Protein AF-A0A1I9G104-F1 (afdb_monomer)

Organism: Brugia malayi (NCBI:txid6279)

Radius of gyration: 18.71 Å; Cα contacts (8 Å, |Δi|>4): 112; chains: 1; bounding box: 53×30×36 Å

Secondary structure (DSSP, 8-state):
--EEEEEEEHHHHHHHHHHH--SEEEEEEE--EETTEES-HHHHHHHHHHHHHHHHHHHS--TT--EEEEEEE-----S------HHHHT-HHHHHHHHH--

pLDDT: mean 77.9, std 10.28, range [48.66, 91.25]

Foldseek 3Di:
DDEAEEEEEADVRVVVVVVVDPFAEAEAEFADQDVHRHPDPVRRVCVVVVVVVVVVVVVPPPPPHPYYYYYYHHYHCPDDPDDDDPVCVVDPVSVVVSVPPD

Sequence (102 aa):
MTFNRKKVEGLNELNTLLKDLKCRTVILFSGSKDGGKSWCPDCVQAEPVIEKVIEQIVSSNDTDIDLTFIECAVGPRTWQAKRLSGEQCANELLVKELFLED

Mean predicted aligned error: 10.58 Å

Solvent-accessible surface area (backbone atoms only — not comparable to full-atom values): 6174 Å² total; per-residue (Å²): 99,54,78,42,80,47,78,40,65,44,67,68,52,44,56,54,55,55,72,76,54,89,62,55,68,48,76,46,80,35,49,26,56,72,90,82,44,41,79,35,69,66,53,59,62,42,50,68,55,52,50,54,51,51,52,50,54,70,67,49,82,58,69,86,51,56,37,36,41,34,42,33,25,74,40,76,86,84,72,80,84,74,86,66,52,75,71,51,68,70,33,65,66,62,48,51,52,72,72,59,79,120

Nearest PDB structures (foldseek):
  1wou-assembly1_A  TM=6.251E-01  e=3.732E-05  Homo sapiens
  1i2d-assembly1_A  TM=3.423E-01  e=3.222E+00  Penicillium chrysogenum
  8tga-assembly1_B  TM=3.330E-01  e=4.178E+00  Homo sapiens
  8rtb-assembly1_A  TM=2.459E-01  e=7.999E+00  Escherichia coli

InterPro domains:
  IPR010357 Thioredoxin domain-containing protein 17-like domain [PF06110] (8-80)
  IPR036249 Thioredoxin-like superfamily [SSF52833] (8-76)
  IPR045108 Thioredoxin domain-containing protein 17-like [PTHR12452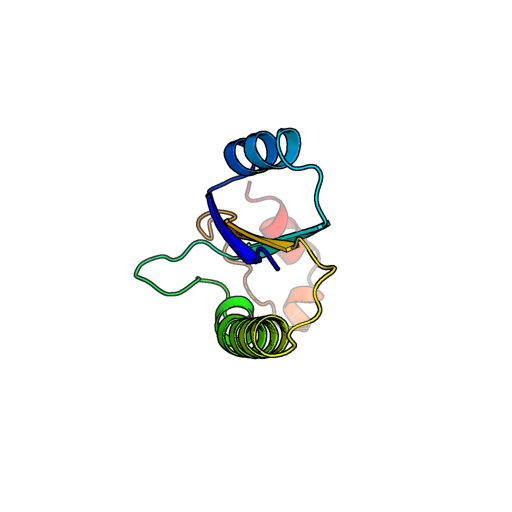] (7-78)

Structure (mmCIF, N/CA/C/O backbone):
data_AF-A0A1I9G104-F1
#
_entry.id   AF-A0A1I9G104-F1
#
loop_
_atom_site.group_PDB
_atom_site.id
_atom_site.type_symbol
_atom_site.label_atom_id
_atom_site.label_alt_id
_atom_site.label_comp_id
_atom_site.label_asym_id
_atom_site.label_entity_id
_atom_site.label_seq_id
_atom_site.pdbx_PDB_ins_code
_atom_site.Cartn_x
_atom_site.Cartn_y
_atom_site.Cartn_z
_atom_site.occupancy
_atom_site.B_iso_or_equiv
_atom_site.auth_seq_id
_atom_site.auth_comp_id
_atom_site.auth_asym_id
_atom_site.auth_atom_id
_atom_site.pdbx_PDB_model_num
ATOM 1 N N . MET A 1 1 ? -18.655 1.287 14.506 1.00 59.72 1 MET A N 1
ATOM 2 C CA . MET A 1 1 ? -17.672 0.831 13.509 1.00 59.72 1 MET A CA 1
ATOM 3 C C . MET A 1 1 ? -17.151 2.043 12.753 1.00 59.72 1 MET A C 1
ATOM 5 O O . MET A 1 1 ? -17.910 2.646 12.001 1.00 59.72 1 MET A O 1
ATOM 9 N N . THR A 1 2 ? -15.899 2.435 12.986 1.00 66.19 2 THR A N 1
ATOM 10 C CA . THR A 1 2 ? -15.292 3.591 12.308 1.00 66.19 2 THR A CA 1
ATOM 11 C C . THR A 1 2 ? -14.148 3.097 11.431 1.00 66.19 2 THR A C 1
ATOM 13 O O . THR A 1 2 ? -13.004 3.007 11.872 1.00 66.19 2 THR A O 1
ATOM 16 N N . PHE A 1 3 ? -14.454 2.726 10.185 1.00 77.12 3 PHE A N 1
ATOM 17 C CA . PHE A 1 3 ? -13.415 2.416 9.205 1.00 77.12 3 PHE A CA 1
ATOM 18 C C . PHE A 1 3 ? -12.840 3.723 8.656 1.00 77.12 3 PHE A C 1
ATOM 20 O O . PHE A 1 3 ? -13.546 4.502 8.016 1.00 77.12 3 PHE A O 1
ATOM 27 N N . ASN A 1 4 ? -11.556 3.970 8.910 1.00 82.69 4 ASN A N 1
ATOM 28 C CA . ASN A 1 4 ? -10.865 5.163 8.428 1.00 82.69 4 ASN A CA 1
ATOM 29 C C . ASN A 1 4 ? -9.865 4.776 7.342 1.00 82.69 4 ASN A C 1
ATOM 31 O O . ASN A 1 4 ? -8.924 4.037 7.616 1.00 82.69 4 ASN A O 1
ATOM 35 N N . ARG A 1 5 ? -10.022 5.311 6.127 1.00 84.50 5 ARG A N 1
ATOM 36 C CA . ARG A 1 5 ? -9.041 5.160 5.042 1.00 84.50 5 ARG A CA 1
ATOM 37 C C . ARG A 1 5 ? -8.204 6.429 4.921 1.00 84.50 5 ARG A C 1
ATOM 39 O O . ARG A 1 5 ? -8.756 7.511 4.738 1.00 84.50 5 ARG A O 1
ATOM 46 N N . LYS A 1 6 ? -6.878 6.301 4.990 1.00 87.75 6 LYS A N 1
ATOM 47 C CA . LYS A 1 6 ? -5.926 7.401 4.766 1.00 87.75 6 LYS A CA 1
ATOM 48 C C . LYS A 1 6 ? -4.905 7.023 3.698 1.00 87.75 6 LYS A C 1
ATOM 50 O O . LYS A 1 6 ? -4.544 5.857 3.569 1.00 87.75 6 LYS A O 1
ATOM 55 N N . LYS A 1 7 ? -4.444 8.014 2.939 1.00 88.50 7 LYS A N 1
ATOM 56 C CA . LYS A 1 7 ? -3.341 7.881 1.980 1.00 88.50 7 LYS A CA 1
ATOM 57 C C . LYS A 1 7 ? -2.209 8.801 2.408 1.00 88.50 7 LYS A C 1
ATOM 59 O O . LYS A 1 7 ? -2.491 9.916 2.842 1.00 88.50 7 LYS A O 1
ATOM 64 N N . VAL A 1 8 ? -0.979 8.315 2.328 1.00 89.81 8 VAL A N 1
ATOM 65 C CA . VAL A 1 8 ? 0.230 9.042 2.736 1.00 89.81 8 VAL A CA 1
ATOM 66 C C . VAL A 1 8 ? 1.341 8.784 1.739 1.00 89.81 8 VAL A C 1
ATOM 68 O O . VAL A 1 8 ? 1.403 7.697 1.153 1.00 89.81 8 VAL A O 1
ATOM 71 N N . GLU A 1 9 ? 2.237 9.748 1.577 1.00 86.56 9 GLU A N 1
ATOM 72 C CA . GLU A 1 9 ? 3.407 9.575 0.725 1.00 86.56 9 GLU A CA 1
ATOM 73 C C . GLU A 1 9 ? 4.689 9.708 1.544 1.00 86.56 9 GLU A C 1
ATOM 75 O O . GLU A 1 9 ? 4.954 10.701 2.222 1.00 86.56 9 GLU A O 1
ATOM 80 N N . GLY A 1 10 ? 5.513 8.664 1.488 1.00 84.31 10 GLY A N 1
ATOM 81 C CA . GLY A 1 10 ? 6.790 8.640 2.178 1.00 84.31 10 GLY A CA 1
ATOM 82 C C . GLY A 1 10 ? 6.717 8.411 3.692 1.00 84.31 10 GLY A C 1
ATOM 83 O O . GLY A 1 10 ? 5.676 8.373 4.351 1.00 84.31 10 GLY A O 1
ATOM 84 N N . LEU A 1 11 ? 7.908 8.219 4.258 1.00 85.38 11 LEU A N 1
ATOM 85 C CA . LEU A 1 11 ? 8.085 7.766 5.635 1.00 85.38 11 LEU A CA 1
ATOM 86 C C . LEU A 1 11 ? 7.762 8.850 6.676 1.00 85.38 11 LEU A C 1
ATOM 88 O O . LEU A 1 11 ? 7.259 8.538 7.753 1.00 85.38 11 LEU A O 1
ATOM 92 N N . ASN A 1 12 ? 8.050 10.118 6.375 1.00 86.81 12 ASN A N 1
ATOM 93 C CA . ASN A 1 12 ? 7.865 11.216 7.330 1.00 86.81 12 ASN A CA 1
ATOM 94 C C . ASN A 1 12 ? 6.384 11.464 7.645 1.00 86.81 12 ASN A C 1
ATOM 96 O O . ASN A 1 12 ? 6.018 11.611 8.815 1.00 86.81 12 ASN A O 1
ATOM 100 N N . GLU A 1 13 ? 5.527 11.465 6.623 1.00 87.31 13 GLU A N 1
ATOM 101 C CA . GLU A 1 13 ? 4.079 11.614 6.795 1.00 87.31 13 GLU A CA 1
ATOM 102 C C . GLU A 1 13 ? 3.483 10.423 7.545 1.00 87.31 13 GLU A C 1
ATOM 104 O O . GLU A 1 13 ? 2.729 10.605 8.505 1.00 87.31 13 GLU A O 1
ATOM 109 N N . LEU A 1 14 ? 3.891 9.205 7.172 1.00 88.19 14 LEU A N 1
ATOM 110 C CA . LEU A 1 14 ? 3.464 7.982 7.843 1.00 88.19 14 LEU A CA 1
ATOM 111 C C . LEU A 1 14 ? 3.828 8.001 9.334 1.00 88.19 14 LEU A C 1
ATOM 113 O O . LEU A 1 14 ? 2.971 7.756 10.178 1.00 88.19 14 LEU A O 1
ATOM 117 N N . ASN A 1 15 ? 5.074 8.339 9.672 1.00 87.94 15 ASN A N 1
ATOM 118 C CA . ASN A 1 15 ? 5.525 8.410 11.063 1.00 87.94 15 ASN A CA 1
ATOM 119 C C . ASN A 1 15 ? 4.767 9.457 11.879 1.00 87.94 15 ASN A C 1
ATOM 121 O O . ASN A 1 15 ? 4.576 9.277 13.080 1.00 87.94 15 ASN A O 1
ATOM 125 N N . THR A 1 16 ? 4.350 10.553 11.250 1.00 89.31 16 THR A N 1
ATOM 126 C CA . THR A 1 16 ? 3.564 11.590 11.922 1.00 89.31 16 THR A CA 1
ATOM 127 C C . THR A 1 16 ? 2.160 11.068 12.217 1.00 89.31 16 THR A C 1
ATOM 129 O O . THR A 1 16 ? 1.713 11.128 13.356 1.00 89.31 16 THR A O 1
ATOM 132 N N . LEU A 1 17 ? 1.514 10.434 11.235 1.00 86.81 17 LEU A N 1
ATOM 133 C CA . LEU A 1 17 ? 0.184 9.844 11.405 1.00 86.81 17 LEU A CA 1
ATOM 134 C C . LEU A 1 17 ? 0.152 8.689 12.407 1.00 86.81 17 LEU A C 1
ATOM 136 O O . LEU A 1 17 ? -0.807 8.573 13.165 1.00 86.81 17 LEU A O 1
ATOM 140 N N . LEU A 1 18 ? 1.188 7.852 12.446 1.00 86.25 18 LEU A N 1
ATOM 141 C CA . LEU A 1 18 ? 1.264 6.741 13.396 1.00 86.25 18 LEU A CA 1
ATOM 142 C C . LEU A 1 18 ? 1.431 7.200 14.847 1.00 86.25 18 LEU A C 1
ATOM 144 O O . LEU A 1 18 ? 0.973 6.501 15.745 1.00 86.25 18 LEU A O 1
ATOM 148 N N . LYS A 1 19 ? 2.042 8.365 15.095 1.00 87.00 19 LYS A N 1
ATOM 149 C CA . LYS A 1 19 ? 2.152 8.922 16.456 1.00 87.00 19 LYS A CA 1
ATOM 150 C C . LYS A 1 19 ? 0.793 9.303 17.039 1.00 87.00 19 LYS A C 1
ATOM 152 O O . LYS A 1 19 ? 0.597 9.179 18.246 1.00 87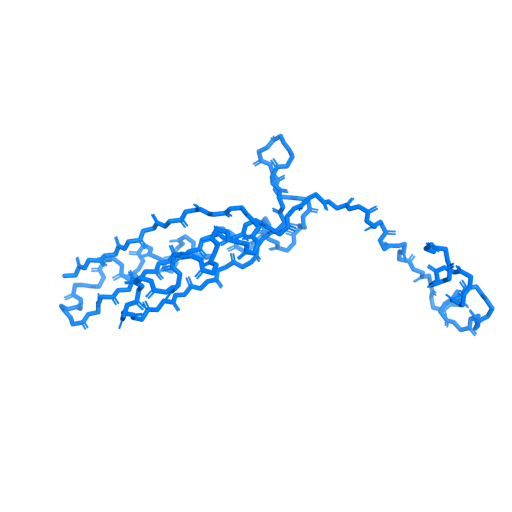.00 19 LYS A O 1
ATOM 157 N N . ASP A 1 20 ? -0.131 9.728 16.184 1.00 82.50 20 ASP A N 1
ATOM 158 C CA . ASP A 1 20 ? -1.457 10.185 16.598 1.00 82.50 20 ASP A CA 1
ATOM 159 C C . ASP A 1 20 ? -2.473 9.035 16.718 1.00 82.50 20 ASP A C 1
ATOM 161 O O . ASP A 1 20 ? -3.517 9.180 17.359 1.00 82.50 20 ASP A O 1
ATOM 165 N N . LEU A 1 21 ? -2.182 7.872 16.126 1.00 81.62 21 LEU A N 1
ATOM 166 C CA . LEU A 1 21 ? -3.095 6.731 16.078 1.00 81.62 21 LEU A CA 1
ATOM 167 C C . LEU A 1 21 ? -2.872 5.772 17.258 1.00 81.62 21 LEU A C 1
ATOM 169 O O . LEU A 1 21 ? -1.784 5.247 17.467 1.00 81.62 21 LEU A O 1
ATOM 173 N N . LYS A 1 22 ? -3.946 5.492 18.010 1.00 74.12 22 LYS A N 1
ATOM 174 C CA . LYS A 1 22 ? -3.966 4.516 19.123 1.00 74.12 22 LYS A CA 1
ATOM 175 C C . LYS A 1 22 ? -4.801 3.26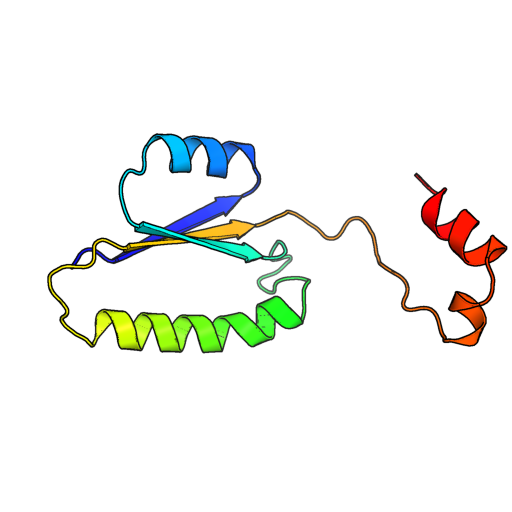3 18.833 1.00 74.12 22 LYS A C 1
ATOM 177 O O . LYS A 1 22 ? -4.946 2.407 19.700 1.00 74.12 22 LYS A O 1
ATOM 182 N N . CYS A 1 23 ? -5.379 3.170 17.639 1.00 77.44 23 CYS A N 1
ATOM 183 C CA . CYS A 1 23 ? -6.263 2.085 17.221 1.00 77.44 23 CYS A CA 1
ATOM 184 C C . CYS A 1 23 ? -5.545 1.070 16.319 1.00 77.44 23 CYS A C 1
ATOM 186 O O . CYS A 1 23 ? -4.408 1.276 15.878 1.00 77.44 23 CYS A O 1
ATOM 188 N N . ARG A 1 24 ? -6.220 -0.053 16.037 1.00 83.12 24 ARG A N 1
ATOM 189 C CA . ARG A 1 24 ? -5.682 -1.100 15.165 1.00 83.12 24 ARG A CA 1
ATOM 190 C C . ARG A 1 24 ? -5.493 -0.526 13.762 1.00 83.12 24 ARG A C 1
ATOM 192 O O . ARG A 1 24 ? -6.451 -0.140 13.098 1.00 83.12 24 ARG A O 1
ATOM 199 N N . THR A 1 25 ? -4.242 -0.468 13.325 1.00 86.31 25 THR A N 1
ATOM 200 C CA . THR A 1 25 ? -3.866 0.166 12.062 1.00 86.31 25 THR A CA 1
ATOM 201 C C . THR A 1 25 ? -3.283 -0.873 11.115 1.00 86.31 25 THR A C 1
ATOM 203 O O . THR A 1 25 ? -2.391 -1.629 11.492 1.00 86.31 25 THR A O 1
ATOM 206 N N . VAL A 1 26 ? -3.794 -0.912 9.888 1.00 87.75 26 VAL A N 1
ATOM 207 C CA . VAL A 1 26 ? -3.279 -1.735 8.791 1.00 87.75 26 VAL A CA 1
ATOM 208 C C . VAL A 1 26 ? -2.622 -0.802 7.788 1.00 87.75 26 VAL A C 1
ATOM 210 O O . VAL A 1 26 ? -3.248 0.157 7.342 1.00 87.75 26 VAL A O 1
ATOM 213 N N . ILE A 1 27 ? -1.366 -1.071 7.442 1.00 89.81 27 ILE A N 1
ATOM 214 C CA . ILE A 1 27 ? -0.583 -0.229 6.536 1.00 89.81 27 ILE A CA 1
ATOM 215 C C . ILE A 1 27 ? -0.258 -1.040 5.284 1.00 89.81 27 ILE A C 1
ATOM 217 O O . ILE A 1 27 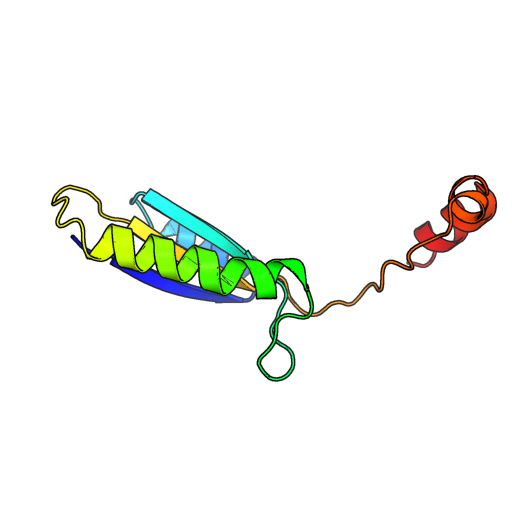? 0.387 -2.084 5.369 1.00 89.81 27 ILE A O 1
ATOM 221 N N . LEU A 1 28 ? -0.695 -0.553 4.126 1.00 88.94 28 LEU A N 1
ATOM 222 C CA . LEU A 1 28 ? -0.330 -1.073 2.817 1.00 88.94 28 LEU A CA 1
ATOM 223 C C . LEU A 1 28 ? 0.787 -0.209 2.240 1.00 88.94 28 LEU A C 1
ATOM 225 O O . LEU A 1 28 ? 0.555 0.935 1.857 1.00 88.94 28 LEU A O 1
ATOM 229 N N . PHE A 1 29 ? 1.984 -0.772 2.127 1.00 87.62 29 PHE A N 1
ATOM 230 C CA . PHE A 1 29 ? 3.060 -0.151 1.364 1.00 87.62 29 PHE A CA 1
ATOM 231 C C . PHE A 1 29 ? 2.875 -0.478 -0.116 1.00 87.62 29 PHE A C 1
ATOM 233 O O . PHE A 1 29 ? 2.850 -1.648 -0.499 1.00 87.62 29 PHE A O 1
ATOM 240 N N . SER A 1 30 ? 2.728 0.551 -0.947 1.00 84.94 30 SER A N 1
ATOM 241 C CA . SER A 1 30 ? 2.551 0.403 -2.392 1.00 84.94 30 SER A CA 1
ATOM 242 C C . SER A 1 30 ? 3.528 1.285 -3.159 1.00 84.94 30 SER A C 1
ATOM 244 O O . SER A 1 30 ? 3.961 2.331 -2.675 1.00 84.94 30 SER A O 1
ATOM 246 N N . GLY A 1 31 ? 3.897 0.853 -4.364 1.00 80.62 31 GLY A N 1
ATOM 247 C CA . GLY A 1 31 ? 4.664 1.691 -5.283 1.00 80.62 31 GLY A CA 1
ATOM 248 C C . GLY A 1 31 ? 3.875 2.943 -5.662 1.00 80.62 31 GLY A C 1
ATOM 249 O O . GLY A 1 31 ? 2.660 2.851 -5.875 1.00 80.62 31 GLY A O 1
ATOM 250 N N . SER A 1 32 ? 4.557 4.090 -5.772 1.00 78.94 32 SER A N 1
ATOM 251 C CA . SER A 1 32 ? 3.902 5.330 -6.197 1.00 78.94 32 SER A CA 1
ATOM 252 C C . SER A 1 32 ? 3.206 5.162 -7.552 1.00 78.94 32 SER A C 1
ATOM 254 O O . SER A 1 32 ? 3.630 4.368 -8.404 1.00 78.94 32 SER A O 1
ATOM 256 N N . LYS A 1 33 ? 2.084 5.864 -7.715 1.00 73.69 33 LYS A N 1
ATOM 257 C CA . LYS A 1 33 ? 1.205 5.764 -8.882 1.00 73.69 33 LYS A CA 1
ATOM 258 C C . LYS A 1 33 ? 1.615 6.812 -9.919 1.00 73.69 33 LYS A C 1
ATOM 260 O O . LYS A 1 33 ? 1.047 7.897 -9.954 1.00 73.69 33 LYS A O 1
ATOM 265 N N . ASP A 1 34 ? 2.554 6.476 -10.800 1.00 64.00 34 ASP A N 1
ATOM 266 C CA . ASP A 1 34 ? 2.873 7.313 -11.963 1.00 64.00 34 ASP A CA 1
ATOM 267 C C . ASP A 1 34 ? 1.756 7.177 -13.015 1.00 64.00 34 ASP A C 1
ATOM 269 O O . ASP A 1 34 ? 1.602 6.142 -13.663 1.00 64.00 34 ASP A O 1
ATOM 273 N N . GLY A 1 35 ? 0.913 8.206 -13.160 1.00 59.00 35 GLY A N 1
ATOM 274 C CA . GLY A 1 35 ? -0.177 8.215 -14.150 1.00 59.00 35 GLY A CA 1
ATOM 275 C C . GLY A 1 35 ? -1.390 7.342 -13.795 1.00 59.00 35 GLY A C 1
ATOM 276 O O . GLY A 1 35 ? -2.131 6.921 -14.682 1.00 59.00 35 GLY A O 1
ATOM 277 N N . GLY A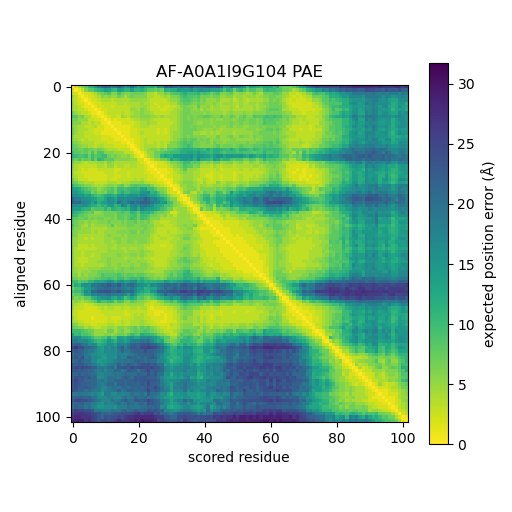 1 36 ? -1.605 7.062 -12.505 1.00 63.50 36 GLY A N 1
ATOM 278 C CA . GLY A 1 36 ? -2.800 6.368 -12.005 1.00 63.50 36 GLY A CA 1
ATOM 279 C C . GLY A 1 36 ? -2.663 4.852 -11.839 1.00 63.50 36 GLY A C 1
ATOM 280 O O . GLY A 1 36 ? -3.593 4.220 -11.341 1.00 63.50 36 GLY A O 1
ATOM 281 N N . LYS A 1 37 ? -1.512 4.261 -12.183 1.00 61.53 37 LYS A N 1
ATOM 282 C CA . LYS A 1 37 ? -1.183 2.861 -11.870 1.00 61.53 37 LYS A CA 1
ATOM 283 C C . LYS A 1 37 ? 0.119 2.791 -11.085 1.00 61.53 37 LYS A C 1
ATOM 285 O O . LYS A 1 37 ? 1.086 3.458 -11.436 1.00 61.53 37 LYS A O 1
ATOM 290 N N . SER A 1 38 ? 0.145 1.976 -10.032 1.00 67.44 38 SER A N 1
ATOM 291 C CA . SER A 1 38 ? 1.390 1.683 -9.323 1.00 67.44 38 SER A CA 1
ATOM 292 C C . SER A 1 38 ? 2.361 0.998 -10.281 1.00 67.44 38 SER A C 1
ATOM 294 O O . SER A 1 38 ? 1.972 0.105 -11.034 1.00 67.44 38 SER A O 1
ATOM 296 N N . TRP A 1 39 ? 3.637 1.378 -10.227 1.00 72.69 39 TRP A N 1
ATOM 297 C CA . TRP A 1 39 ? 4.685 0.729 -11.025 1.00 72.69 39 TRP A CA 1
ATOM 298 C C . TRP A 1 39 ? 4.890 -0.751 -10.661 1.00 72.69 39 TRP A C 1
ATOM 300 O O . TRP A 1 39 ? 5.492 -1.506 -11.423 1.00 72.69 39 TRP A O 1
ATOM 310 N N . CYS A 1 40 ? 4.416 -1.170 -9.486 1.00 76.81 40 CYS A N 1
ATOM 311 C CA . CYS A 1 40 ? 4.518 -2.540 -9.011 1.00 76.81 40 CYS A CA 1
ATOM 312 C C . CYS A 1 40 ? 3.330 -3.382 -9.521 1.00 76.81 40 CYS A C 1
ATOM 314 O O . CYS A 1 40 ? 2.190 -3.096 -9.136 1.00 76.81 40 CYS A O 1
ATOM 316 N N . PRO A 1 41 ? 3.565 -4.427 -10.344 1.00 78.56 41 PRO A N 1
ATOM 317 C CA . PRO A 1 41 ? 2.494 -5.264 -10.890 1.00 78.56 41 PRO A CA 1
ATOM 318 C C . PRO A 1 41 ? 1.718 -6.006 -9.795 1.00 78.56 41 PRO A C 1
ATOM 320 O O . PRO A 1 41 ? 0.498 -6.127 -9.893 1.00 78.56 41 PRO A O 1
ATOM 323 N N . ASP A 1 42 ? 2.397 -6.424 -8.726 1.00 83.62 42 ASP A N 1
ATOM 324 C CA . ASP A 1 42 ? 1.769 -7.118 -7.600 1.00 83.62 42 ASP A CA 1
ATOM 325 C C . ASP A 1 42 ? 0.835 -6.182 -6.827 1.00 83.62 42 ASP A C 1
ATOM 327 O O . ASP A 1 42 ? -0.261 -6.584 -6.445 1.00 83.62 42 ASP A O 1
ATOM 331 N N . CYS A 1 43 ? 1.205 -4.904 -6.666 1.00 83.38 43 CYS A N 1
ATOM 332 C CA . CYS A 1 43 ? 0.328 -3.908 -6.044 1.00 83.38 43 CYS A CA 1
ATOM 333 C C . CYS A 1 43 ? -0.961 -3.708 -6.853 1.00 83.38 43 CYS A C 1
ATOM 335 O O . CYS A 1 43 ? -2.037 -3.621 -6.266 1.00 83.38 43 CYS A O 1
ATOM 337 N N . VAL A 1 44 ? -0.869 -3.691 -8.189 1.00 83.62 44 VAL A N 1
ATOM 338 C CA . VAL A 1 44 ? -2.039 -3.555 -9.076 1.00 83.62 44 VAL A CA 1
ATOM 339 C C . VAL A 1 44 ? -2.962 -4.774 -8.980 1.00 83.62 44 VAL A C 1
ATOM 341 O O . VAL A 1 44 ? -4.181 -4.625 -9.002 1.00 83.62 44 VAL A O 1
ATOM 344 N N . GLN A 1 45 ? -2.404 -5.980 -8.856 1.00 86.25 45 GLN A N 1
ATOM 345 C CA . GLN A 1 45 ? -3.199 -7.199 -8.672 1.00 86.25 45 GLN A CA 1
ATOM 346 C C . GLN A 1 45 ? -3.791 -7.318 -7.261 1.00 86.25 45 GLN A C 1
ATOM 348 O O . GLN A 1 45 ? -4.883 -7.864 -7.102 1.00 86.25 45 GLN A O 1
ATOM 353 N N . ALA A 1 46 ? -3.097 -6.805 -6.244 1.00 86.06 46 ALA A N 1
ATOM 354 C CA . ALA A 1 46 ? -3.539 -6.859 -4.855 1.00 86.06 46 ALA A CA 1
ATOM 355 C C . ALA A 1 46 ? -4.663 -5.857 -4.546 1.00 86.06 46 ALA A C 1
ATOM 357 O O . ALA A 1 46 ? -5.561 -6.183 -3.772 1.00 86.06 46 ALA A O 1
ATOM 358 N N . GLU A 1 47 ? -4.658 -4.672 -5.165 1.00 85.31 47 GLU A N 1
ATOM 359 C CA . GLU A 1 47 ? -5.664 -3.614 -4.961 1.00 85.31 47 GLU A CA 1
ATOM 360 C C . GLU A 1 47 ? -7.126 -4.116 -5.030 1.00 85.31 47 GLU A C 1
ATOM 362 O O . GLU A 1 47 ? -7.858 -3.908 -4.059 1.00 85.31 47 GLU A O 1
ATOM 367 N N . PRO A 1 48 ? -7.572 -4.860 -6.067 1.00 88.50 48 PRO A N 1
ATOM 368 C CA . PRO A 1 48 ? -8.946 -5.368 -6.124 1.00 88.50 48 PRO A CA 1
ATOM 369 C C . PRO A 1 48 ? -9.257 -6.448 -5.078 1.00 88.50 48 PRO A C 1
ATOM 371 O O . PRO A 1 48 ? -10.421 -6.649 -4.737 1.00 88.50 48 PRO A O 1
ATOM 374 N N . VAL A 1 49 ? -8.255 -7.179 -4.581 1.00 91.25 49 VAL A N 1
ATOM 375 C CA . VAL A 1 49 ? -8.453 -8.175 -3.514 1.00 91.25 49 VAL A CA 1
ATOM 376 C C . VAL A 1 49 ? -8.641 -7.469 -2.176 1.00 91.25 49 VAL A C 1
ATOM 378 O O . VAL A 1 49 ? -9.544 -7.814 -1.418 1.00 91.25 49 VAL A O 1
ATOM 381 N N . ILE A 1 50 ? -7.819 -6.455 -1.912 1.00 87.88 50 ILE A N 1
ATOM 382 C CA . ILE A 1 50 ? -7.878 -5.656 -0.688 1.00 87.88 50 ILE A CA 1
ATOM 383 C C . ILE A 1 50 ? -9.214 -4.912 -0.605 1.00 87.88 50 ILE A C 1
ATOM 385 O O . ILE A 1 50 ? -9.852 -4.945 0.445 1.00 87.88 50 ILE A O 1
ATOM 389 N N . GLU A 1 51 ? -9.678 -4.318 -1.708 1.00 86.62 51 GLU A N 1
ATOM 390 C CA . GLU A 1 51 ? -10.961 -3.606 -1.736 1.00 86.62 51 GLU A CA 1
ATOM 391 C C . GLU A 1 51 ? -12.138 -4.544 -1.408 1.00 86.62 51 GLU A C 1
ATOM 393 O O . GLU A 1 51 ? -12.957 -4.220 -0.554 1.00 86.62 51 GLU A O 1
ATOM 398 N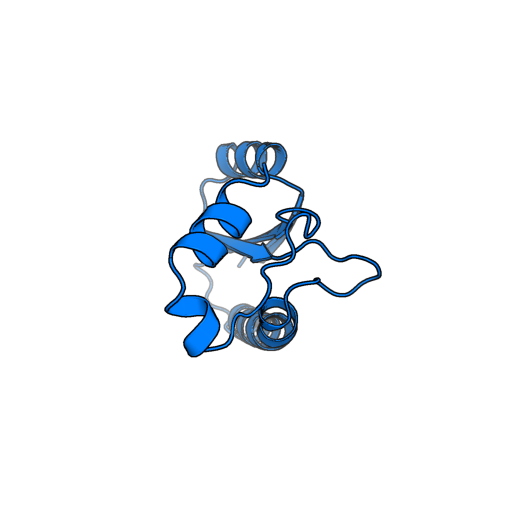 N . LYS A 1 52 ? -12.159 -5.768 -1.960 1.00 89.12 52 LYS A N 1
ATOM 399 C CA . LYS A 1 52 ? -13.183 -6.779 -1.623 1.00 89.12 52 LYS A CA 1
ATOM 400 C C . LYS A 1 52 ? -13.196 -7.146 -0.140 1.00 89.12 52 LYS A C 1
ATOM 402 O O . LYS A 1 52 ? -14.260 -7.343 0.440 1.00 89.12 52 LYS A O 1
ATOM 407 N N . VAL A 1 53 ? -12.022 -7.274 0.477 1.00 87.25 53 VAL A N 1
ATOM 408 C CA . VAL A 1 53 ? -11.918 -7.595 1.909 1.00 87.25 53 VAL A CA 1
ATOM 409 C C . VAL A 1 53 ? -12.387 -6.413 2.756 1.00 87.25 53 VAL A C 1
ATOM 411 O O . VAL A 1 53 ? -13.090 -6.617 3.741 1.00 87.25 53 VAL A O 1
ATOM 414 N N . ILE A 1 54 ? -12.063 -5.179 2.361 1.00 84.12 54 ILE A N 1
ATOM 415 C CA . ILE A 1 54 ? -12.562 -3.970 3.030 1.00 84.12 54 ILE A CA 1
ATOM 416 C C . ILE A 1 54 ? -14.093 -3.908 2.949 1.00 84.12 54 ILE A C 1
ATOM 418 O O . ILE A 1 54 ? -14.739 -3.697 3.973 1.00 84.12 54 ILE A O 1
ATOM 422 N N . GLU A 1 55 ? -14.681 -4.155 1.776 1.00 85.00 55 GLU A N 1
ATOM 423 C CA . GLU A 1 55 ? -16.139 -4.204 1.592 1.00 85.00 55 GLU A CA 1
ATOM 424 C C . GLU A 1 55 ? -16.800 -5.258 2.491 1.00 85.00 55 GLU A C 1
ATOM 426 O O . GLU A 1 55 ? -17.831 -4.988 3.112 1.00 85.00 55 GLU A O 1
ATOM 431 N N . GLN A 1 56 ? -16.194 -6.444 2.604 1.00 84.62 56 GLN A N 1
ATOM 432 C CA . GLN A 1 56 ? -16.667 -7.496 3.505 1.00 84.62 56 GLN A CA 1
ATOM 433 C C . GLN A 1 56 ? -16.604 -7.062 4.968 1.00 84.62 56 GLN A C 1
ATOM 435 O O . GLN A 1 56 ? -17.594 -7.231 5.675 1.00 84.62 56 GLN A O 1
ATOM 440 N N . ILE A 1 57 ? -15.486 -6.466 5.395 1.00 79.19 57 ILE A N 1
ATOM 441 C CA . ILE A 1 57 ? -15.297 -5.970 6.763 1.00 79.19 57 ILE A CA 1
ATOM 442 C C . ILE A 1 57 ? -16.350 -4.909 7.092 1.00 79.19 57 ILE A C 1
ATOM 444 O O . ILE A 1 57 ? -16.966 -4.990 8.147 1.00 79.19 57 ILE A O 1
ATOM 448 N N . VAL A 1 58 ? -16.592 -3.950 6.192 1.00 78.12 58 VAL A N 1
ATOM 449 C CA . VAL A 1 58 ? -17.612 -2.898 6.366 1.00 78.12 58 VAL A CA 1
ATOM 450 C C . VAL A 1 58 ? -19.033 -3.472 6.385 1.00 78.12 58 VAL A C 1
ATOM 452 O O . VAL A 1 58 ? -19.890 -2.954 7.096 1.00 78.12 58 VAL A O 1
ATOM 455 N N . SER A 1 59 ? -19.292 -4.544 5.633 1.00 76.81 59 SER A N 1
ATOM 456 C CA . SER A 1 59 ? -20.615 -5.184 5.567 1.00 76.81 59 SER A CA 1
ATOM 457 C C . SER A 1 59 ? -20.913 -6.074 6.777 1.00 76.81 59 SER A C 1
ATOM 459 O O . SER A 1 59 ? -22.070 -6.218 7.179 1.00 76.81 59 SER A O 1
ATOM 461 N N . SER A 1 60 ? -19.889 -6.683 7.375 1.00 71.19 60 SER A N 1
ATOM 462 C CA . SER A 1 60 ? -20.003 -7.334 8.676 1.00 71.19 60 SER A CA 1
ATOM 463 C C . SER A 1 60 ? -20.075 -6.250 9.751 1.00 71.19 60 SER A C 1
ATOM 465 O O . SER A 1 60 ? -19.056 -5.672 10.103 1.00 71.19 60 SER A O 1
ATOM 467 N N . ASN A 1 61 ? -21.277 -5.953 10.258 1.00 60.72 61 ASN A N 1
ATOM 468 C CA . ASN A 1 61 ? -21.544 -4.974 11.326 1.00 60.72 61 ASN A CA 1
ATOM 469 C C . ASN A 1 61 ? -20.942 -5.384 12.692 1.00 60.72 61 ASN A C 1
ATOM 471 O O . ASN A 1 61 ? -21.633 -5.388 13.711 1.00 60.72 61 ASN A O 1
ATOM 475 N N . ASP A 1 62 ? -19.666 -5.759 12.727 1.00 63.34 62 ASP A N 1
ATOM 476 C CA . ASP A 1 62 ? -18.954 -6.123 13.940 1.00 63.34 62 ASP A CA 1
ATOM 477 C C . ASP A 1 62 ? -18.595 -4.832 14.686 1.00 63.34 62 ASP A C 1
ATOM 479 O O . ASP A 1 62 ? -17.740 -4.035 14.286 1.00 63.34 62 ASP A O 1
ATOM 483 N N . THR A 1 63 ? -19.365 -4.558 15.735 1.00 57.81 63 THR A N 1
ATOM 484 C CA . THR A 1 63 ? -19.455 -3.239 16.378 1.00 57.81 63 THR A CA 1
ATOM 485 C C . THR A 1 63 ? -18.180 -2.804 17.112 1.00 57.81 63 THR A C 1
ATOM 487 O O . THR A 1 63 ? -18.079 -1.632 17.470 1.00 57.81 63 THR A O 1
ATOM 490 N N . ASP A 1 64 ? -17.209 -3.704 17.298 1.00 61.41 64 ASP A N 1
ATOM 491 C CA . ASP A 1 64 ? -16.066 -3.540 18.214 1.00 61.41 64 ASP A CA 1
ATOM 492 C C . ASP A 1 64 ? -14.712 -3.277 17.518 1.00 61.41 64 ASP A C 1
ATOM 494 O O . ASP A 1 64 ? -13.651 -3.325 18.138 1.00 61.41 64 ASP A O 1
ATOM 498 N N . ILE A 1 65 ? -14.713 -3.010 16.206 1.00 68.19 65 ILE A N 1
ATOM 499 C CA . ILE A 1 65 ? -13.474 -2.827 15.437 1.00 68.19 65 ILE A CA 1
ATOM 500 C C . ILE A 1 65 ? -13.341 -1.371 14.964 1.00 68.19 65 ILE A C 1
ATOM 502 O O . ILE A 1 65 ? -13.910 -0.967 13.948 1.00 68.19 65 ILE A O 1
ATOM 506 N N . ASP A 1 66 ? -12.535 -0.586 15.683 1.00 75.62 66 ASP A N 1
ATOM 507 C CA . ASP A 1 66 ? -11.958 0.665 15.176 1.00 75.62 66 ASP A CA 1
ATOM 508 C C . ASP A 1 66 ? -10.672 0.344 14.402 1.00 75.62 66 ASP A C 1
ATOM 510 O O . ASP A 1 66 ? -9.604 0.119 14.986 1.00 75.62 66 ASP A O 1
ATOM 514 N N . LEU A 1 67 ? -10.787 0.295 13.071 1.00 83.00 67 LEU A N 1
ATOM 515 C CA . LEU A 1 67 ? -9.687 -0.031 12.165 1.00 83.00 67 LEU A CA 1
ATOM 516 C C . LEU A 1 67 ? -9.358 1.145 11.246 1.00 83.00 67 LEU A C 1
ATOM 518 O O . LEU A 1 67 ? -10.221 1.687 10.553 1.00 83.00 67 LEU A O 1
ATOM 522 N N . THR A 1 68 ? -8.078 1.508 11.219 1.00 86.94 68 THR A N 1
ATOM 523 C CA . THR A 1 68 ? -7.544 2.503 10.285 1.00 86.94 68 THR A CA 1
ATOM 524 C C . THR A 1 68 ? -6.727 1.798 9.213 1.00 86.94 68 THR A C 1
ATOM 526 O O . THR A 1 68 ? -5.757 1.110 9.519 1.00 86.94 68 THR A O 1
ATOM 529 N N . PHE A 1 69 ? -7.108 1.970 7.953 1.00 88.69 69 PHE A N 1
ATOM 530 C CA . PHE A 1 69 ? -6.369 1.487 6.795 1.00 88.69 69 PHE A CA 1
ATOM 531 C C . PHE A 1 69 ? -5.563 2.633 6.174 1.00 88.69 69 PHE A C 1
ATOM 533 O O . PHE A 1 69 ? -6.128 3.661 5.791 1.00 88.69 69 PHE A O 1
ATOM 540 N N . ILE A 1 70 ? -4.246 2.465 6.075 1.00 89.88 70 ILE A N 1
ATOM 541 C CA . ILE A 1 70 ? -3.316 3.468 5.549 1.00 89.88 70 ILE A CA 1
ATOM 542 C C . ILE A 1 70 ? -2.639 2.922 4.294 1.00 89.88 70 ILE A C 1
ATOM 544 O O . ILE A 1 70 ? -1.931 1.925 4.356 1.00 89.88 70 ILE A O 1
ATOM 548 N N . GLU A 1 71 ? -2.811 3.597 3.164 1.00 89.38 71 GLU A N 1
ATOM 549 C CA . GLU A 1 71 ? -2.069 3.332 1.927 1.00 89.38 71 GLU A CA 1
ATOM 550 C C . GLU A 1 71 ? -0.858 4.273 1.890 1.00 89.38 71 GLU A C 1
ATOM 552 O O . GLU A 1 71 ? -1.018 5.491 1.830 1.00 89.38 71 GLU A O 1
ATOM 557 N N . CYS A 1 72 ? 0.347 3.713 1.986 1.00 90.00 72 CYS A N 1
ATOM 558 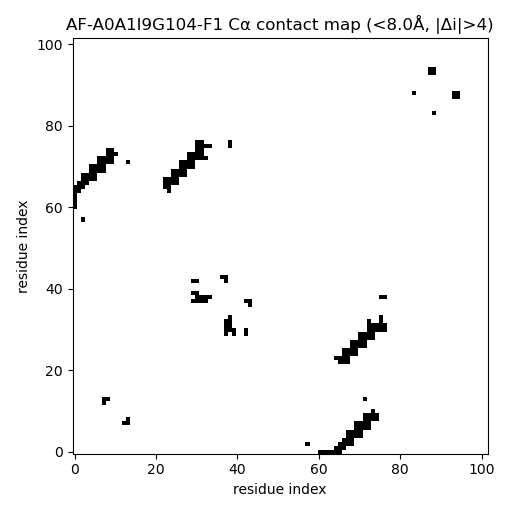C CA . CYS A 1 72 ? 1.609 4.444 1.997 1.00 90.00 72 CYS A CA 1
ATOM 559 C C . CYS A 1 72 ? 2.339 4.247 0.667 1.00 90.00 72 CYS A C 1
ATOM 561 O O . CYS A 1 72 ? 2.757 3.130 0.343 1.00 90.00 72 CYS A O 1
ATOM 563 N N . ALA A 1 73 ? 2.490 5.322 -0.106 1.00 87.00 73 ALA A N 1
ATOM 564 C CA . ALA A 1 73 ? 3.277 5.304 -1.329 1.00 87.00 73 ALA A CA 1
ATOM 565 C C . ALA A 1 73 ? 4.774 5.393 -0.990 1.00 87.00 73 ALA A C 1
ATOM 567 O O . ALA A 1 73 ? 5.225 6.364 -0.380 1.00 87.00 73 ALA A O 1
ATOM 568 N N . VAL A 1 74 ? 5.558 4.394 -1.407 1.00 83.81 74 VAL A N 1
ATOM 569 C CA . VAL A 1 74 ? 7.010 4.325 -1.130 1.00 83.81 74 VAL A CA 1
ATOM 570 C C . VAL A 1 74 ? 7.859 5.179 -2.078 1.00 83.81 74 VAL A C 1
ATOM 572 O O . VAL A 1 74 ? 9.073 5.249 -1.920 1.00 83.81 74 VAL A O 1
ATOM 575 N N . GLY A 1 75 ? 7.227 5.833 -3.055 1.00 79.56 75 GLY A N 1
ATOM 576 C CA . GLY A 1 75 ? 7.895 6.660 -4.058 1.00 79.56 75 GLY A CA 1
ATOM 577 C C . GLY A 1 75 ? 8.056 5.986 -5.431 1.00 79.56 75 GLY A C 1
ATOM 578 O O . GLY A 1 75 ? 7.539 4.878 -5.663 1.00 79.56 75 GLY A O 1
ATOM 579 N N . PRO A 1 76 ? 8.703 6.693 -6.375 1.00 71.38 76 PRO A N 1
ATOM 580 C CA . PRO A 1 76 ? 8.923 6.217 -7.736 1.00 71.38 76 PRO A CA 1
ATOM 581 C C . PRO A 1 76 ? 9.959 5.089 -7.774 1.00 71.38 76 PRO A C 1
ATOM 583 O O . PRO A 1 76 ? 10.812 4.959 -6.894 1.00 71.38 76 PRO A O 1
ATOM 586 N N . ARG A 1 77 ? 9.907 4.270 -8.827 1.00 68.19 77 ARG A N 1
ATOM 587 C CA . ARG A 1 77 ? 10.880 3.1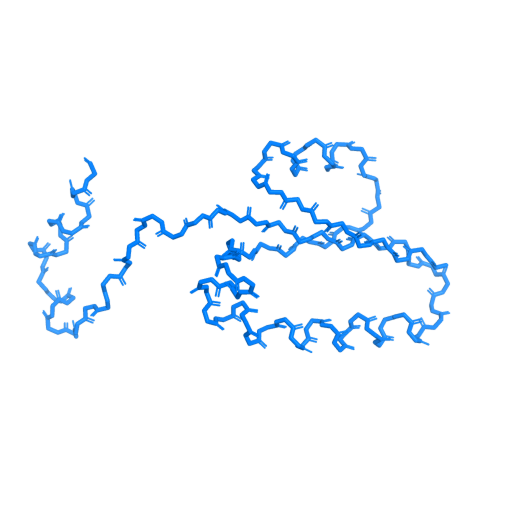96 -9.051 1.00 68.19 77 ARG A CA 1
ATOM 588 C C . ARG A 1 77 ? 12.182 3.781 -9.604 1.00 68.19 77 ARG A C 1
ATOM 590 O O . ARG A 1 77 ? 12.336 3.893 -10.816 1.00 68.19 77 ARG A O 1
ATOM 597 N N . THR A 1 78 ? 13.110 4.162 -8.730 1.00 62.06 78 THR A N 1
ATOM 598 C CA . THR A 1 78 ? 14.418 4.705 -9.144 1.00 62.06 78 THR A CA 1
ATOM 599 C C . THR A 1 78 ? 15.389 3.621 -9.616 1.00 62.06 78 THR A C 1
ATOM 601 O O . THR A 1 78 ? 16.186 3.871 -10.513 1.00 62.06 78 THR A O 1
ATOM 604 N N . TRP A 1 79 ? 15.272 2.395 -9.099 1.00 57.19 79 TRP A N 1
ATOM 605 C CA . TRP A 1 79 ? 16.092 1.251 -9.501 1.00 57.19 79 TRP A CA 1
ATOM 606 C C . TRP A 1 79 ? 15.261 0.241 -10.300 1.00 57.19 79 TRP A C 1
ATOM 608 O O . TRP A 1 79 ? 14.296 -0.364 -9.821 1.00 57.19 79 TRP A O 1
ATOM 618 N N . GLN A 1 80 ? 15.627 0.035 -11.563 1.00 57.78 80 GLN A N 1
ATOM 619 C CA . GLN A 1 80 ? 15.070 -1.056 -12.352 1.00 57.78 80 GLN A CA 1
ATOM 620 C C . GLN A 1 80 ? 15.856 -2.324 -12.033 1.00 57.78 80 GLN A C 1
ATOM 622 O O . GLN A 1 80 ? 16.901 -2.562 -12.631 1.00 57.78 80 GLN A O 1
ATOM 627 N N . ALA A 1 81 ? 15.352 -3.163 -11.121 1.00 57.84 81 ALA A N 1
ATOM 628 C CA . ALA A 1 81 ? 15.901 -4.510 -10.982 1.00 57.84 81 ALA A CA 1
ATOM 629 C C . ALA A 1 81 ? 15.795 -5.222 -12.337 1.00 57.84 81 ALA A C 1
ATOM 631 O O . ALA A 1 81 ? 14.692 -5.542 -12.800 1.00 57.84 81 ALA A O 1
ATOM 632 N N . LYS A 1 82 ? 16.943 -5.412 -12.993 1.00 65.38 82 LYS A N 1
ATOM 633 C CA . LYS A 1 82 ? 17.052 -6.201 -14.216 1.00 65.38 82 LYS A CA 1
ATOM 634 C C . LYS A 1 82 ? 16.884 -7.656 -13.818 1.00 65.38 82 LYS A C 1
ATOM 636 O O . LYS A 1 82 ? 17.636 -8.177 -12.999 1.00 65.38 82 LYS A O 1
ATOM 641 N N . ARG A 1 83 ? 15.879 -8.320 -14.389 1.00 65.94 83 ARG A N 1
ATOM 642 C CA . ARG A 1 83 ? 15.711 -9.755 -14.182 1.00 65.94 83 ARG A CA 1
ATOM 643 C C . ARG A 1 83 ? 16.817 -10.475 -14.944 1.00 65.94 83 ARG A C 1
ATOM 645 O O . ARG A 1 83 ? 16.776 -10.538 -16.169 1.00 65.94 83 ARG A O 1
ATOM 652 N N . LEU A 1 84 ? 17.797 -10.981 -14.210 1.00 75.06 84 LEU A N 1
ATOM 653 C CA . LEU A 1 84 ? 18.876 -11.789 -14.759 1.00 75.06 84 LEU A CA 1
ATOM 654 C C . LEU A 1 84 ? 18.368 -13.204 -15.069 1.00 75.06 84 LEU A C 1
ATOM 656 O O . LEU A 1 84 ? 17.518 -13.752 -14.363 1.00 75.06 84 LEU A O 1
ATOM 660 N N . SER A 1 85 ? 18.862 -13.785 -16.157 1.00 78.75 85 SER A N 1
ATOM 661 C CA . SER A 1 85 ? 18.721 -15.218 -16.441 1.00 78.75 85 SER A CA 1
ATOM 662 C C . SER A 1 85 ? 19.543 -16.050 -15.447 1.00 78.75 85 SER A C 1
ATOM 664 O O . SER A 1 85 ? 20.449 -15.532 -14.799 1.00 78.75 85 SER A O 1
ATOM 666 N N . GLY A 1 86 ? 19.255 -17.351 -15.326 1.00 77.81 86 GLY A N 1
ATOM 667 C CA . GLY A 1 86 ? 19.970 -18.231 -14.386 1.00 77.81 86 GLY A CA 1
ATOM 668 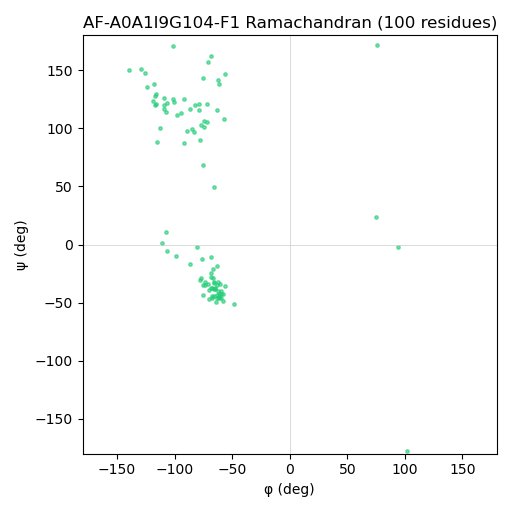C C . GLY A 1 86 ? 21.491 -18.241 -14.592 1.00 77.81 86 GLY A C 1
ATOM 669 O O . GLY A 1 86 ? 22.241 -18.242 -13.621 1.00 77.81 86 GLY A O 1
ATOM 670 N N . GLU A 1 87 ? 21.944 -18.151 -15.843 1.00 79.88 87 GLU A N 1
ATOM 671 C CA . GLU A 1 87 ? 23.366 -18.054 -16.201 1.00 79.88 87 GLU A CA 1
ATOM 672 C C . GLU A 1 87 ? 23.986 -16.718 -15.769 1.00 79.88 87 GLU A C 1
ATOM 674 O O . GLU A 1 87 ? 25.118 -16.674 -15.294 1.00 79.88 87 GLU A O 1
ATOM 679 N N . GLN A 1 88 ? 23.228 -15.624 -15.871 1.00 75.50 88 GLN A N 1
ATOM 680 C CA . GLN A 1 88 ? 23.659 -14.301 -15.416 1.00 75.50 88 GLN A CA 1
ATOM 681 C C . GLN A 1 88 ? 23.705 -14.203 -13.886 1.00 75.50 88 GLN A C 1
ATOM 683 O O . GLN A 1 88 ? 24.593 -13.546 -13.355 1.00 75.50 88 GLN A O 1
ATOM 688 N N . CYS A 1 89 ? 22.808 -14.892 -13.173 1.00 72.00 89 CYS A N 1
ATOM 689 C CA . CYS A 1 89 ? 22.862 -14.997 -11.711 1.00 72.00 89 CYS A CA 1
ATOM 690 C C . CYS A 1 89 ? 24.083 -15.789 -11.217 1.00 72.00 89 CYS A C 1
ATOM 692 O O . CYS A 1 89 ? 24.566 -15.536 -10.118 1.00 72.00 89 CYS A O 1
ATOM 694 N N . ALA A 1 90 ? 24.578 -16.743 -12.014 1.00 79.44 90 ALA A N 1
ATOM 695 C CA . ALA A 1 90 ? 25.781 -17.513 -11.698 1.00 79.44 90 ALA A CA 1
ATOM 696 C C . ALA A 1 90 ? 27.081 -16.720 -11.931 1.00 79.44 90 ALA A C 1
ATOM 698 O O . ALA A 1 90 ? 28.151 -17.148 -11.499 1.00 79.44 90 ALA A O 1
ATOM 699 N N . ASN A 1 91 ? 27.003 -15.568 -12.603 1.00 83.19 91 ASN A N 1
ATOM 700 C CA . ASN A 1 91 ? 28.147 -14.703 -12.844 1.00 83.19 91 ASN A CA 1
ATOM 701 C C . ASN A 1 91 ? 28.311 -13.691 -11.700 1.00 83.19 91 ASN A C 1
ATOM 703 O O . ASN A 1 91 ? 27.686 -12.632 -11.679 1.00 83.19 91 ASN A O 1
ATOM 707 N N . GLU A 1 92 ? 29.198 -14.016 -10.760 1.00 79.62 92 GLU A N 1
ATOM 708 C CA . GLU A 1 92 ? 29.473 -13.199 -9.573 1.00 79.62 92 GLU A CA 1
ATOM 709 C C . GLU A 1 92 ? 29.988 -11.786 -9.906 1.00 79.62 92 GLU A C 1
ATOM 711 O O . GLU A 1 92 ? 29.655 -10.836 -9.201 1.00 79.62 92 GLU A O 1
ATOM 716 N N . LEU A 1 93 ? 30.765 -11.624 -10.985 1.00 79.88 93 LEU A N 1
ATOM 717 C CA . LEU A 1 93 ? 31.277 -10.321 -11.429 1.00 79.88 93 LEU A CA 1
ATOM 718 C C . LEU A 1 93 ? 30.148 -9.418 -11.928 1.00 79.88 93 LEU A C 1
ATOM 720 O O . LEU A 1 93 ? 30.058 -8.269 -11.510 1.00 79.88 93 LEU A O 1
ATOM 724 N N . LEU A 1 94 ? 29.254 -9.963 -12.754 1.00 75.75 94 LEU A N 1
ATOM 725 C CA . LEU A 1 94 ? 28.102 -9.236 -13.287 1.00 75.75 94 LEU A CA 1
ATOM 726 C C . LEU A 1 94 ? 27.118 -8.846 -12.179 1.00 75.75 94 LEU A C 1
ATOM 728 O O . LEU A 1 94 ? 26.567 -7.749 -12.193 1.00 75.75 94 LEU A O 1
ATOM 732 N N . VAL A 1 95 ? 26.922 -9.724 -11.193 1.00 72.75 95 VAL A N 1
ATOM 733 C CA . VAL A 1 95 ? 26.133 -9.401 -10.000 1.00 72.75 95 VAL A CA 1
ATOM 734 C C . VAL A 1 95 ? 26.812 -8.276 -9.215 1.00 72.75 95 VAL A C 1
ATOM 736 O O . VAL A 1 95 ? 26.164 -7.282 -8.912 1.00 72.75 95 VAL A O 1
ATOM 739 N N . LYS A 1 96 ? 28.117 -8.368 -8.936 1.00 76.25 96 LYS A N 1
ATOM 740 C CA . LYS A 1 96 ? 28.848 -7.321 -8.204 1.00 76.25 96 LYS A CA 1
ATOM 741 C C . LYS A 1 96 ? 28.810 -5.963 -8.908 1.00 76.25 96 LYS A C 1
ATOM 743 O O . LYS A 1 96 ? 28.572 -4.975 -8.230 1.00 76.25 96 LYS A O 1
ATOM 748 N N . GLU A 1 97 ? 28.986 -5.904 -10.226 1.00 77.44 97 GLU A N 1
ATOM 749 C CA . GLU A 1 97 ? 28.876 -4.650 -10.989 1.00 77.44 97 GLU A CA 1
ATOM 750 C C . GLU A 1 97 ? 27.470 -4.045 -10.891 1.00 77.44 97 GLU A C 1
ATOM 752 O O . GLU A 1 97 ? 27.331 -2.868 -10.580 1.00 77.44 97 GLU A O 1
ATOM 757 N N . LEU A 1 98 ? 26.422 -4.860 -11.041 1.00 70.25 98 LEU A N 1
ATOM 758 C CA . LEU A 1 98 ? 25.032 -4.396 -10.943 1.00 70.25 98 LEU A CA 1
ATOM 759 C C . LEU A 1 98 ? 24.618 -3.930 -9.538 1.00 70.25 98 LEU A C 1
ATOM 761 O O . LEU A 1 98 ? 23.624 -3.220 -9.415 1.00 70.25 98 LEU A O 1
ATOM 765 N N . PHE A 1 99 ? 25.329 -4.359 -8.491 1.00 65.88 99 PHE A N 1
ATOM 766 C CA . PHE A 1 99 ? 25.095 -3.949 -7.100 1.00 65.88 99 PHE A CA 1
ATOM 767 C C . PHE A 1 99 ? 26.045 -2.837 -6.618 1.00 65.88 99 PHE A C 1
ATOM 769 O O . PHE A 1 99 ? 25.837 -2.319 -5.525 1.00 65.88 99 PHE A O 1
ATOM 776 N N . LEU A 1 100 ? 27.091 -2.498 -7.382 1.00 63.38 100 LEU A N 1
ATOM 777 C CA . LEU A 1 100 ? 28.072 -1.451 -7.053 1.00 63.38 100 LEU A CA 1
ATOM 778 C C . LEU A 1 100 ? 27.904 -0.175 -7.895 1.00 63.38 100 LEU A C 1
ATOM 780 O O . LEU A 1 100 ? 28.600 0.802 -7.633 1.00 63.38 100 LEU A O 1
ATOM 784 N N . GLU A 1 101 ? 27.007 -0.163 -8.885 1.00 52.66 101 GLU A N 1
ATOM 785 C CA . GLU A 1 101 ? 26.537 1.067 -9.538 1.00 52.66 101 GLU A CA 1
ATOM 786 C C . GLU A 1 101 ? 25.550 1.822 -8.618 1.00 52.66 101 GLU A C 1
ATOM 788 O O . GLU A 1 101 ? 24.357 1.898 -8.909 1.00 52.66 101 GLU A O 1
ATOM 793 N N . ASP A 1 102 ? 26.060 2.364 -7.507 1.00 48.66 102 ASP A N 1
ATOM 794 C CA . ASP A 1 102 ? 25.461 3.462 -6.724 1.00 48.66 102 ASP A CA 1
ATOM 795 C C . ASP A 1 102 ? 26.446 4.645 -6.661 1.00 48.66 102 ASP A C 1
ATOM 797 O O . ASP A 1 102 ? 27.622 4.431 -6.277 1.00 48.66 102 ASP A O 1
#